Protein AF-A0A0Q5Q349-F1 (afdb_monomer_lite)

Structure (mmCIF, N/CA/C/O backbone):
data_AF-A0A0Q5Q349-F1
#
_entry.id   AF-A0A0Q5Q349-F1
#
loop_
_atom_site.group_PDB
_atom_site.id
_atom_site.type_symbol
_atom_site.label_atom_id
_atom_site.label_alt_id
_atom_site.label_comp_id
_atom_site.label_asym_id
_atom_site.label_entity_id
_atom_site.label_seq_id
_atom_site.pdbx_PDB_ins_code
_atom_site.Cartn_x
_atom_site.Cartn_y
_atom_site.Cartn_z
_atom_site.occupancy
_atom_site.B_iso_or_equiv
_atom_site.auth_seq_id
_atom_site.auth_comp_id
_atom_site.auth_asym_id
_atom_site.auth_atom_id
_atom_site.pdbx_PDB_model_num
ATOM 1 N N . MET A 1 1 ? 17.062 -3.597 -14.031 1.00 42.88 1 MET A N 1
ATOM 2 C CA . MET A 1 1 ? 15.617 -3.331 -13.892 1.00 42.88 1 MET A CA 1
ATOM 3 C C . MET A 1 1 ? 15.174 -4.070 -12.650 1.00 42.88 1 MET A C 1
ATOM 5 O O . MET A 1 1 ? 15.223 -5.292 -12.626 1.00 42.88 1 MET A O 1
ATOM 9 N N . ASP A 1 2 ? 14.996 -3.309 -11.576 1.00 44.72 2 ASP A N 1
ATOM 10 C CA . ASP A 1 2 ? 15.237 -3.746 -10.203 1.00 44.72 2 ASP A CA 1
ATOM 11 C C . ASP A 1 2 ? 14.151 -4.655 -9.623 1.00 44.72 2 ASP A C 1
ATOM 13 O O . ASP A 1 2 ? 13.083 -4.200 -9.222 1.00 44.72 2 ASP A O 1
ATOM 17 N N . ALA A 1 3 ? 14.517 -5.924 -9.420 1.00 48.41 3 ALA A N 1
ATOM 18 C CA . ALA A 1 3 ? 13.808 -6.916 -8.601 1.00 48.41 3 ALA A CA 1
ATOM 19 C C . ALA A 1 3 ? 13.661 -6.521 -7.106 1.00 48.41 3 ALA A C 1
ATOM 21 O O . ALA A 1 3 ? 13.245 -7.329 -6.274 1.00 48.41 3 ALA A O 1
ATOM 22 N N . ILE A 1 4 ? 14.046 -5.292 -6.745 1.00 49.88 4 ILE A N 1
ATOM 23 C CA . ILE A 1 4 ? 13.990 -4.741 -5.389 1.00 49.88 4 ILE A CA 1
ATOM 24 C C . ILE A 1 4 ? 12.539 -4.416 -4.999 1.00 49.88 4 ILE A C 1
ATOM 26 O O . ILE A 1 4 ? 12.147 -4.705 -3.867 1.00 49.88 4 ILE A O 1
ATOM 30 N N . HIS A 1 5 ? 11.720 -3.928 -5.939 1.00 56.44 5 HIS A N 1
ATOM 31 C CA . HIS A 1 5 ? 10.338 -3.520 -5.654 1.00 56.44 5 HIS A CA 1
ATOM 32 C C . HIS A 1 5 ? 9.407 -4.713 -5.389 1.00 56.44 5 HIS A C 1
ATOM 34 O O . HIS A 1 5 ? 8.610 -4.670 -4.450 1.00 56.44 5 HIS A O 1
ATOM 40 N N . ASP A 1 6 ? 9.571 -5.822 -6.120 1.00 61.97 6 ASP A N 1
ATOM 41 C CA . ASP A 1 6 ? 8.756 -7.031 -5.925 1.00 61.97 6 ASP A CA 1
ATOM 42 C C . ASP A 1 6 ? 8.870 -7.593 -4.506 1.00 61.97 6 ASP A C 1
ATOM 44 O O . ASP A 1 6 ? 7.872 -7.870 -3.838 1.00 61.97 6 ASP A O 1
ATOM 48 N N . ARG A 1 7 ? 10.101 -7.680 -3.991 1.00 64.94 7 ARG A N 1
ATOM 49 C CA . ARG A 1 7 ? 10.368 -8.211 -2.647 1.00 64.94 7 ARG A CA 1
ATOM 50 C C . ARG A 1 7 ? 9.893 -7.295 -1.524 1.00 64.94 7 ARG A C 1
ATOM 52 O O . ARG A 1 7 ? 9.741 -7.756 -0.392 1.00 64.94 7 ARG A O 1
ATOM 59 N N . GLN A 1 8 ? 9.730 -5.999 -1.778 1.00 78.31 8 GLN A N 1
ATOM 60 C CA . GLN A 1 8 ? 9.186 -5.066 -0.789 1.00 78.31 8 GLN A CA 1
ATOM 61 C C . GLN A 1 8 ? 7.660 -5.120 -0.761 1.00 78.31 8 GLN A C 1
ATOM 63 O O . GLN A 1 8 ? 7.079 -5.049 0.322 1.00 78.31 8 GLN A O 1
ATOM 68 N N . PHE A 1 9 ? 7.021 -5.348 -1.909 1.00 78.31 9 PHE A N 1
ATOM 69 C CA . PHE A 1 9 ? 5.571 -5.488 -1.999 1.00 78.31 9 PHE A CA 1
ATOM 70 C C . PHE A 1 9 ? 5.052 -6.662 -1.156 1.00 78.31 9 PHE A C 1
ATOM 72 O O . PHE A 1 9 ? 4.109 -6.498 -0.385 1.00 78.31 9 PHE A O 1
ATOM 79 N N . GLU A 1 10 ? 5.715 -7.823 -1.212 1.00 81.62 10 GLU A N 1
ATOM 80 C CA . GLU A 1 10 ? 5.348 -9.012 -0.420 1.00 81.62 10 GLU A CA 1
ATOM 81 C C . GLU A 1 10 ? 5.436 -8.801 1.103 1.00 81.62 10 GLU A C 1
ATOM 83 O O . GLU A 1 10 ? 4.792 -9.508 1.886 1.00 81.62 10 GLU A O 1
ATOM 88 N N . LYS A 1 11 ? 6.235 -7.824 1.550 1.00 87.19 11 LYS A N 1
ATOM 89 C CA . LYS A 1 11 ? 6.365 -7.488 2.975 1.00 87.19 11 LYS A CA 1
ATOM 90 C C . LYS A 1 11 ? 5.175 -6.681 3.484 1.00 87.19 11 LYS A C 1
ATOM 92 O O . LYS A 1 11 ? 4.929 -6.679 4.690 1.00 87.19 11 LYS A O 1
ATOM 97 N N . VAL A 1 12 ? 4.439 -6.023 2.591 1.00 90.75 12 VAL A N 1
ATOM 98 C CA . VAL A 1 12 ? 3.281 -5.205 2.937 1.00 90.75 12 VAL A CA 1
ATOM 99 C C . VAL A 1 12 ? 2.026 -6.074 3.014 1.00 90.75 12 VAL A C 1
ATOM 101 O O . VAL A 1 12 ? 1.684 -6.807 2.090 1.00 90.75 12 VAL A O 1
ATOM 104 N N . LYS A 1 13 ? 1.311 -5.993 4.140 1.00 90.94 13 LYS A N 1
ATOM 105 C CA . LYS A 1 13 ? 0.146 -6.837 4.435 1.00 90.94 13 LYS A CA 1
ATOM 106 C C . LYS A 1 13 ? -1.079 -5.997 4.770 1.00 90.94 13 LYS A C 1
ATOM 108 O O . LYS A 1 13 ? -0.979 -4.941 5.396 1.00 90.94 13 LYS A O 1
ATOM 113 N N . LYS A 1 14 ? -2.265 -6.490 4.393 1.00 92.69 14 LYS A N 1
ATOM 114 C CA . LYS A 1 14 ? -3.545 -5.867 4.773 1.00 92.69 14 LYS A CA 1
ATOM 115 C C . LYS A 1 14 ? -3.601 -5.667 6.291 1.00 92.69 14 LYS A C 1
ATOM 117 O O . LYS A 1 14 ? -3.243 -6.559 7.055 1.00 92.69 14 LYS A O 1
ATOM 122 N N . GLY A 1 15 ? -4.062 -4.494 6.713 1.00 94.19 15 GLY A N 1
ATOM 123 C CA . GLY A 1 15 ? -4.134 -4.087 8.114 1.00 94.19 15 GLY A CA 1
ATOM 124 C C . GLY A 1 15 ? -2.907 -3.340 8.649 1.00 94.19 15 GLY A C 1
ATOM 125 O O . GLY A 1 15 ? -3.033 -2.742 9.719 1.00 94.19 15 GLY A O 1
ATOM 126 N N . MET A 1 16 ? -1.779 -3.320 7.926 1.00 96.12 16 MET A N 1
ATOM 127 C CA . MET A 1 16 ? -0.610 -2.497 8.277 1.00 96.12 16 MET A CA 1
ATOM 128 C C . MET A 1 16 ? -0.931 -1.004 8.215 1.00 96.12 16 MET A C 1
ATOM 130 O O . MET A 1 16 ? -1.787 -0.577 7.433 1.00 96.12 16 MET A O 1
ATOM 134 N N . ASN A 1 17 ? -0.254 -0.207 9.038 1.00 96.50 17 ASN A N 1
ATOM 135 C CA . ASN A 1 17 ? -0.401 1.243 9.018 1.00 96.50 17 ASN A CA 1
ATOM 136 C C . ASN A 1 17 ? 0.276 1.841 7.776 1.00 96.50 17 ASN A C 1
ATOM 138 O O . ASN A 1 17 ? 1.313 1.355 7.330 1.00 96.50 17 ASN A O 1
ATOM 142 N N . ILE A 1 18 ? -0.264 2.943 7.255 1.00 95.00 18 ILE A N 1
ATOM 143 C CA . ILE A 1 18 ? 0.338 3.688 6.144 1.00 95.00 18 ILE A CA 1
ATOM 144 C C . ILE A 1 18 ? 1.799 4.077 6.410 1.00 95.00 18 ILE A C 1
ATOM 146 O O . ILE A 1 18 ? 2.612 4.040 5.493 1.00 95.00 18 ILE A O 1
ATOM 150 N N . SER A 1 19 ? 2.165 4.398 7.656 1.00 94.94 19 SER A N 1
ATOM 151 C CA . SER A 1 19 ? 3.560 4.694 8.007 1.00 94.94 19 SER A CA 1
ATOM 152 C C . SER A 1 19 ? 4.470 3.472 7.863 1.00 94.94 19 SER A C 1
ATOM 154 O O . SER A 1 19 ? 5.573 3.590 7.340 1.00 94.94 19 SER A O 1
ATOM 156 N N . GLU A 1 20 ? 4.008 2.291 8.280 1.00 94.62 20 GLU A N 1
ATOM 157 C CA . GLU A 1 20 ? 4.752 1.035 8.138 1.00 94.62 20 GLU A CA 1
ATOM 158 C C . GLU A 1 20 ? 4.928 0.667 6.664 1.00 94.62 20 GLU A C 1
ATOM 160 O O . GLU A 1 20 ? 6.029 0.313 6.247 1.00 94.62 20 GLU A O 1
ATOM 165 N N . CYS A 1 21 ? 3.872 0.815 5.862 1.00 93.25 21 CYS A N 1
ATOM 166 C CA . CYS A 1 21 ? 3.939 0.564 4.426 1.00 93.25 21 CYS A CA 1
ATOM 167 C C . CYS A 1 21 ? 4.951 1.489 3.740 1.00 93.25 21 CYS A C 1
ATOM 169 O O . CYS A 1 21 ? 5.801 1.007 2.998 1.00 93.25 21 CYS A O 1
ATOM 171 N N . ARG A 1 22 ? 4.931 2.793 4.042 1.00 93.62 22 ARG A N 1
ATOM 172 C CA . ARG A 1 22 ? 5.889 3.766 3.488 1.00 93.62 22 ARG A CA 1
ATOM 173 C C . ARG A 1 22 ? 7.323 3.536 3.970 1.00 93.62 22 ARG A C 1
ATOM 175 O O . ARG A 1 22 ? 8.255 3.740 3.209 1.00 93.62 22 ARG A O 1
ATOM 182 N N . ASN A 1 23 ? 7.526 3.035 5.188 1.00 92.56 23 ASN A N 1
ATOM 183 C CA . ASN A 1 23 ? 8.862 2.634 5.646 1.00 92.56 23 ASN A CA 1
ATOM 184 C C . ASN A 1 23 ? 9.420 1.436 4.859 1.00 92.56 23 ASN A C 1
ATOM 186 O O . ASN A 1 23 ? 10.632 1.313 4.701 1.00 92.56 23 ASN A O 1
ATOM 190 N N . ILE A 1 24 ? 8.550 0.536 4.392 1.00 90.88 24 ILE A N 1
ATOM 191 C CA . ILE A 1 24 ? 8.943 -0.644 3.613 1.00 90.88 24 ILE A CA 1
ATOM 192 C C . ILE A 1 24 ? 9.156 -0.292 2.139 1.00 90.88 24 ILE A C 1
ATOM 194 O O . ILE A 1 24 ? 10.130 -0.760 1.549 1.00 90.88 24 ILE A O 1
ATOM 198 N N . LEU A 1 25 ? 8.231 0.475 1.557 1.00 88.44 25 LEU A N 1
ATOM 199 C CA . LEU A 1 25 ? 8.159 0.780 0.123 1.00 88.44 25 LEU A CA 1
ATOM 200 C C . LEU A 1 25 ? 8.930 2.044 -0.267 1.00 88.44 25 LEU A C 1
ATOM 202 O O . LEU A 1 25 ? 9.251 2.220 -1.435 1.00 88.44 25 LEU A O 1
ATOM 206 N N . GLY A 1 26 ? 9.216 2.917 0.696 1.00 89.94 26 GLY A N 1
ATOM 207 C CA . GLY A 1 26 ? 9.686 4.272 0.443 1.00 89.94 26 GLY A CA 1
ATOM 208 C C . GLY A 1 26 ? 8.541 5.272 0.271 1.00 89.94 26 GLY A C 1
ATOM 209 O O . GLY A 1 26 ? 7.356 4.974 0.491 1.00 89.94 26 GLY A O 1
ATOM 210 N N . GLU A 1 27 ? 8.916 6.494 -0.102 1.00 91.12 27 GLU A N 1
ATOM 211 C CA . GLU A 1 27 ? 7.947 7.536 -0.426 1.00 91.12 27 GLU A CA 1
ATOM 212 C C . GLU A 1 27 ? 7.206 7.189 -1.723 1.00 91.12 27 GLU A C 1
ATOM 214 O O . GLU A 1 27 ? 7.836 6.739 -2.678 1.00 91.12 27 GLU A O 1
ATOM 219 N N . PRO A 1 28 ? 5.874 7.355 -1.758 1.00 92.44 28 PRO A N 1
ATOM 220 C CA . PRO A 1 28 ? 5.114 7.146 -2.979 1.00 92.44 28 PRO A CA 1
ATOM 221 C C . PRO A 1 28 ? 5.368 8.268 -3.981 1.00 92.44 28 PRO A C 1
ATOM 223 O O . PRO A 1 28 ? 5.511 9.429 -3.594 1.00 92.44 28 PRO A O 1
ATOM 226 N N . ASP A 1 29 ? 5.328 7.931 -5.267 1.00 91.56 29 ASP A N 1
ATOM 227 C CA . ASP A 1 29 ? 5.400 8.909 -6.353 1.00 91.56 29 ASP A CA 1
ATOM 228 C C . ASP A 1 29 ? 4.170 9.827 -6.349 1.00 91.56 29 ASP A C 1
ATOM 230 O O . ASP A 1 29 ? 4.269 11.036 -6.563 1.00 91.56 29 ASP A O 1
ATOM 234 N N . GLU A 1 30 ? 2.996 9.261 -6.054 1.00 93.75 30 GLU A N 1
ATOM 235 C CA . GLU A 1 30 ? 1.759 10.018 -5.878 1.00 93.75 30 GLU A CA 1
ATOM 236 C C . GLU A 1 30 ? 0.985 9.547 -4.648 1.00 93.75 30 GLU A C 1
ATOM 238 O O . GLU A 1 30 ? 0.883 8.357 -4.365 1.00 93.75 30 GLU A O 1
ATOM 243 N N . SER A 1 31 ? 0.356 10.487 -3.943 1.00 95.56 31 SER A N 1
ATOM 244 C CA . SER A 1 31 ? -0.559 10.198 -2.837 1.00 95.56 31 SER A CA 1
ATOM 245 C C . SER A 1 31 ? -1.829 11.021 -3.016 1.00 95.56 31 SER A C 1
ATOM 247 O O . SER A 1 31 ? -1.798 12.249 -2.926 1.00 95.56 31 SER A O 1
ATOM 249 N N . LYS A 1 32 ? -2.963 10.355 -3.243 1.00 95.44 32 LYS A N 1
ATOM 250 C CA . LYS A 1 32 ? -4.273 10.994 -3.450 1.00 95.44 32 LYS 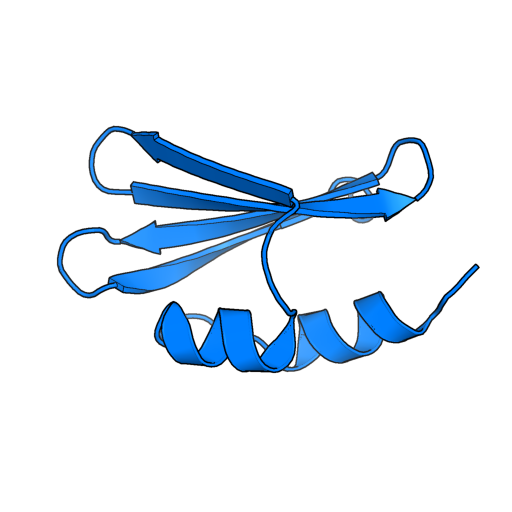A CA 1
ATOM 251 C C . LYS A 1 32 ? -5.243 10.602 -2.348 1.00 95.44 32 LYS A C 1
ATOM 253 O O . LYS A 1 32 ? -5.242 9.472 -1.871 1.00 95.44 32 LYS A O 1
ATOM 258 N N . ILE A 1 33 ? -6.093 11.541 -1.957 1.00 94.19 33 ILE A N 1
ATOM 259 C CA . ILE A 1 33 ? -7.156 11.324 -0.975 1.00 94.19 33 ILE A CA 1
ATOM 260 C C . ILE A 1 33 ? -8.482 11.395 -1.726 1.00 94.19 33 ILE A C 1
ATOM 262 O O . ILE A 1 33 ? -8.742 12.381 -2.412 1.00 94.19 33 ILE A O 1
ATOM 266 N N . PHE A 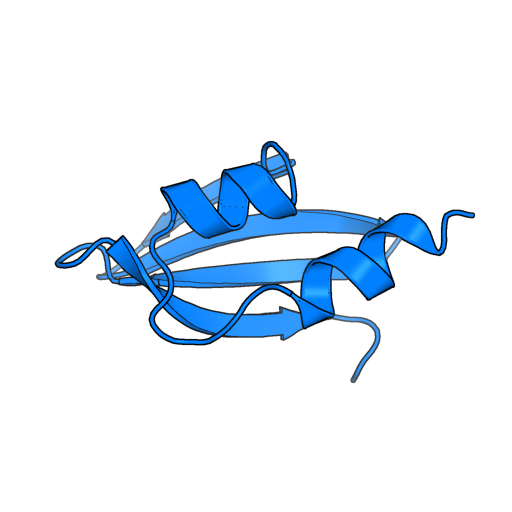1 34 ? -9.307 10.356 -1.615 1.00 90.19 34 PHE A N 1
ATOM 267 C CA . PHE A 1 34 ? -10.647 10.330 -2.201 1.00 90.19 34 PHE A CA 1
ATOM 268 C C . PHE A 1 34 ? -11.592 9.491 -1.345 1.00 90.19 34 PHE A C 1
ATOM 270 O O . PHE A 1 34 ? -11.182 8.495 -0.745 1.00 90.19 34 PHE A O 1
ATOM 277 N N . ASP A 1 35 ? -12.856 9.904 -1.276 1.00 89.19 35 ASP A N 1
ATOM 278 C CA . ASP A 1 35 ? -13.878 9.315 -0.409 1.00 89.19 35 ASP A CA 1
ATOM 279 C C . ASP A 1 35 ? -13.354 9.088 1.020 1.00 89.19 35 ASP A C 1
ATOM 281 O O . ASP A 1 35 ? -12.994 10.035 1.715 1.00 89.19 35 ASP A O 1
ATOM 285 N N . ASN A 1 36 ? -13.255 7.821 1.434 1.00 93.25 36 ASN A N 1
ATOM 286 C CA . ASN A 1 36 ? -12.743 7.376 2.729 1.00 93.25 36 ASN A CA 1
ATOM 287 C C . ASN A 1 36 ? -11.363 6.707 2.627 1.00 93.25 36 ASN A C 1
ATOM 289 O O . ASN A 1 36 ? -10.947 6.008 3.558 1.00 93.25 36 ASN A O 1
ATOM 293 N N . TYR A 1 37 ? -10.661 6.889 1.507 1.00 94.75 37 TYR A N 1
ATOM 294 C CA . TYR A 1 37 ? -9.383 6.253 1.218 1.00 94.75 37 TYR A CA 1
ATOM 295 C C . TYR A 1 37 ? -8.248 7.247 0.964 1.00 94.75 37 TYR A C 1
ATOM 297 O O . TYR A 1 37 ? -8.442 8.368 0.497 1.00 94.75 37 TYR A O 1
ATOM 305 N N . ILE A 1 38 ? -7.044 6.808 1.308 1.00 96.50 38 ILE A N 1
ATOM 306 C CA . ILE A 1 38 ? -5.777 7.374 0.859 1.00 96.50 38 ILE A CA 1
ATOM 307 C C . ILE A 1 38 ? -5.205 6.354 -0.117 1.00 96.50 38 ILE A C 1
ATOM 309 O O . ILE A 1 38 ? -5.170 5.166 0.203 1.00 96.50 38 ILE A O 1
ATOM 313 N N . MET A 1 39 ? -4.786 6.793 -1.292 1.00 96.38 39 MET A N 1
ATOM 314 C CA . MET A 1 39 ? -4.165 5.953 -2.302 1.00 96.38 39 MET A CA 1
ATOM 315 C C . MET A 1 39 ? -2.750 6.435 -2.553 1.00 96.38 39 MET A C 1
ATOM 317 O O . MET A 1 39 ? -2.565 7.542 -3.056 1.00 96.38 39 MET A O 1
ATOM 321 N N . ASP A 1 40 ? -1.791 5.576 -2.239 1.00 95.19 40 ASP A N 1
ATOM 322 C CA . ASP A 1 40 ? -0.392 5.764 -2.607 1.00 95.19 40 ASP A CA 1
ATOM 323 C C . ASP A 1 40 ? -0.110 4.995 -3.903 1.00 95.19 40 ASP A C 1
ATOM 325 O O . ASP A 1 40 ? -0.542 3.846 -4.039 1.00 95.19 40 ASP A O 1
ATOM 329 N N . VAL A 1 41 ? 0.598 5.623 -4.839 1.00 92.25 41 VAL A N 1
ATOM 330 C CA . VAL A 1 41 ? 0.996 5.057 -6.134 1.00 92.25 41 VAL A CA 1
ATOM 331 C C . VAL A 1 41 ? 2.518 5.010 -6.215 1.00 92.25 41 VAL A C 1
ATOM 333 O O . VAL A 1 41 ? 3.183 5.988 -5.878 1.00 92.25 41 VAL A O 1
ATOM 336 N N . TYR A 1 42 ? 3.038 3.870 -6.664 1.00 90.38 42 TYR A N 1
ATOM 337 C CA . TYR A 1 42 ? 4.462 3.605 -6.857 1.00 90.38 42 TYR A CA 1
ATOM 338 C C . TYR A 1 42 ? 4.709 3.103 -8.285 1.00 90.38 42 TYR A C 1
ATOM 340 O O . TYR A 1 42 ? 4.111 2.097 -8.679 1.00 90.38 42 TYR A O 1
ATOM 348 N N . TYR A 1 43 ? 5.589 3.754 -9.046 1.00 87.06 43 TYR A N 1
ATOM 349 C CA . TYR A 1 43 ? 5.949 3.379 -10.420 1.00 87.06 43 TYR A CA 1
ATOM 350 C C . TYR A 1 43 ? 7.289 2.617 -10.450 1.00 87.06 43 TYR A C 1
ATOM 352 O O . TYR A 1 43 ? 8.304 3.125 -9.987 1.00 87.06 43 TYR A O 1
ATOM 360 N N . TYR A 1 44 ? 7.329 1.396 -11.005 1.00 78.00 44 TYR A N 1
ATOM 361 C CA . TYR A 1 44 ? 8.538 0.532 -10.968 1.00 78.00 44 TYR A CA 1
ATOM 362 C C . TYR A 1 44 ? 8.911 -0.134 -12.307 1.00 78.00 44 TYR A C 1
ATOM 364 O O . TYR A 1 44 ? 9.919 -0.837 -12.398 1.00 78.00 44 TYR A O 1
ATOM 372 N N . PHE A 1 45 ? 8.158 0.129 -13.377 1.00 69.12 45 PHE A N 1
ATOM 373 C CA . PHE A 1 45 ? 8.505 -0.192 -14.769 1.00 69.12 45 PHE A CA 1
ATOM 374 C C . PHE A 1 45 ? 7.892 0.900 -15.668 1.00 69.12 45 PHE A C 1
ATOM 376 O O . PHE A 1 45 ? 6.900 1.490 -15.246 1.00 69.12 45 PHE A O 1
ATOM 383 N N . PRO A 1 46 ? 8.394 1.189 -16.888 1.00 68.38 46 PRO A N 1
ATOM 384 C CA . PRO A 1 46 ? 7.900 2.289 -17.735 1.00 68.38 46 PRO A CA 1
ATOM 385 C C . PRO A 1 46 ? 6.376 2.369 -17.952 1.00 68.38 46 PRO A C 1
ATOM 387 O O . PRO A 1 46 ? 5.894 3.422 -18.356 1.00 68.38 46 PRO A O 1
ATOM 390 N N . MET A 1 47 ? 5.622 1.294 -17.691 1.00 71.50 47 MET A N 1
ATOM 391 C CA . MET A 1 47 ? 4.153 1.280 -17.710 1.00 71.50 47 MET A CA 1
ATOM 392 C C . MET A 1 47 ? 3.514 0.508 -16.535 1.00 71.50 47 MET A C 1
ATOM 394 O O . MET A 1 47 ? 2.334 0.182 -16.611 1.00 71.50 47 MET A O 1
ATOM 398 N N . ALA A 1 48 ? 4.256 0.189 -15.465 1.00 82.94 48 ALA A N 1
ATOM 399 C CA . ALA A 1 48 ? 3.720 -0.568 -14.327 1.00 82.94 48 ALA A CA 1
ATOM 400 C C . ALA A 1 48 ? 3.640 0.292 -13.063 1.00 82.94 48 ALA A C 1
ATOM 402 O O . ALA A 1 48 ? 4.609 0.956 -12.684 1.00 82.94 48 ALA A O 1
ATOM 403 N N . GLU A 1 49 ? 2.492 0.226 -12.394 1.00 87.88 49 GLU A N 1
ATOM 404 C CA . GLU A 1 49 ? 2.230 0.912 -11.134 1.00 87.88 49 GLU A CA 1
ATOM 405 C C . GLU A 1 49 ? 1.697 -0.058 -10.072 1.00 87.88 49 GLU A C 1
ATOM 407 O O . GLU A 1 49 ? 1.122 -1.116 -10.348 1.00 87.88 49 GLU A O 1
ATOM 412 N N . ALA A 1 50 ? 1.914 0.314 -8.818 1.00 89.94 50 ALA A N 1
ATOM 413 C CA . ALA A 1 50 ? 1.401 -0.353 -7.639 1.00 89.94 50 ALA A CA 1
ATOM 414 C C . ALA A 1 50 ? 0.605 0.668 -6.847 1.00 89.94 50 ALA A C 1
ATOM 416 O O . ALA A 1 50 ? 1.121 1.720 -6.476 1.00 89.94 50 ALA A O 1
ATOM 417 N N . ARG A 1 51 ? -0.650 0.340 -6.562 1.00 92.56 51 ARG A N 1
ATOM 418 C CA . ARG A 1 51 ? -1.567 1.196 -5.820 1.00 92.56 51 ARG A CA 1
ATOM 419 C C . ARG A 1 51 ? -1.884 0.561 -4.477 1.00 92.56 51 ARG A C 1
ATOM 421 O O . ARG A 1 51 ? -2.291 -0.600 -4.406 1.00 92.56 51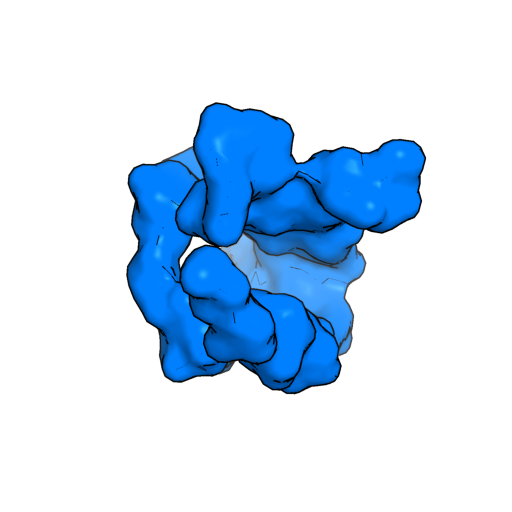 ARG A O 1
ATOM 428 N N . PHE A 1 52 ? -1.735 1.331 -3.410 1.00 93.94 52 PHE A N 1
ATOM 429 C CA . PHE A 1 52 ? -2.022 0.915 -2.042 1.00 93.94 52 PHE A CA 1
ATO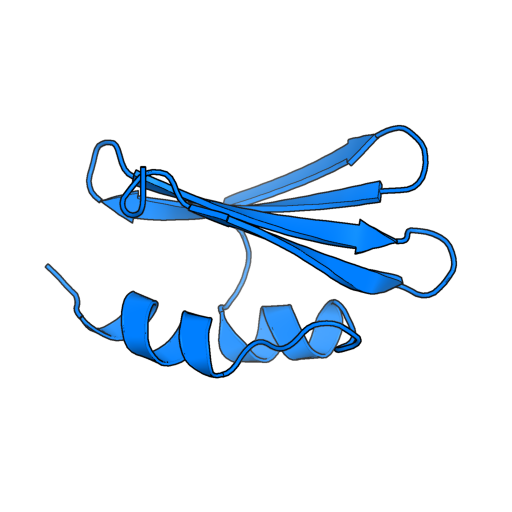M 430 C C . PHE A 1 52 ? -3.134 1.778 -1.470 1.00 93.94 52 PHE A C 1
ATOM 432 O O . PHE A 1 52 ? -3.007 2.997 -1.405 1.00 93.94 52 PHE A O 1
ATOM 439 N N . PHE A 1 53 ? -4.220 1.142 -1.037 1.00 95.62 53 PHE A N 1
ATOM 440 C CA . PHE A 1 53 ? -5.423 1.825 -0.578 1.00 95.62 53 PHE A CA 1
ATOM 441 C C . PHE A 1 53 ? -5.561 1.686 0.933 1.00 95.62 53 PHE A C 1
ATOM 443 O O . PHE A 1 53 ? -5.825 0.598 1.456 1.00 95.62 53 PHE A O 1
ATOM 450 N N . TYR A 1 5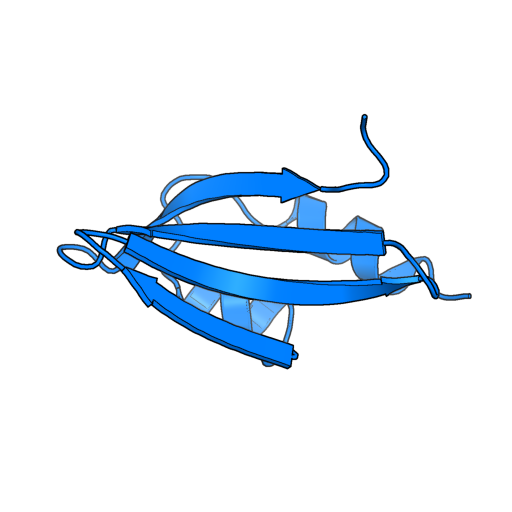4 ? -5.426 2.798 1.640 1.00 96.62 54 TYR A N 1
ATOM 451 C CA . TYR A 1 54 ? -5.541 2.893 3.089 1.00 96.62 54 TYR A CA 1
ATOM 452 C C . TYR A 1 54 ? -6.866 3.529 3.472 1.00 96.62 54 TYR A C 1
ATOM 454 O O . TYR A 1 54 ? -7.326 4.448 2.809 1.00 96.62 54 TYR A O 1
ATOM 462 N N . SER A 1 55 ? -7.472 3.094 4.570 1.00 96.56 55 SER A N 1
ATOM 463 C CA . SER A 1 55 ? -8.651 3.770 5.118 1.00 96.56 55 SER A CA 1
ATOM 464 C C . SER A 1 55 ? -8.233 5.070 5.803 1.00 96.56 55 SER A C 1
ATOM 466 O O . SER A 1 55 ? -7.330 5.063 6.631 1.00 96.56 55 SER A O 1
ATOM 468 N N . GLN A 1 56 ? -8.892 6.187 5.505 1.00 94.75 56 GLN A N 1
ATOM 469 C CA . GLN A 1 56 ? -8.587 7.479 6.135 1.00 94.75 56 GLN A CA 1
ATOM 470 C C . GLN A 1 56 ? -8.849 7.467 7.647 1.00 94.75 56 GLN A C 1
ATOM 472 O O . GLN A 1 56 ? -8.147 8.137 8.400 1.00 94.75 56 GLN A O 1
ATOM 477 N N . LYS A 1 57 ? -9.830 6.674 8.103 1.00 94.56 57 LYS A N 1
ATOM 478 C CA . LYS A 1 57 ? -10.262 6.629 9.507 1.00 94.56 57 LYS A CA 1
ATOM 479 C C . LYS A 1 57 ? -9.200 6.050 10.442 1.00 94.56 57 LYS A C 1
ATOM 481 O O . LYS A 1 57 ? -8.971 6.583 11.519 1.00 94.56 57 LYS A O 1
ATOM 486 N N . ASP A 1 58 ? -8.604 4.925 10.057 1.00 95.31 58 ASP A N 1
ATOM 487 C CA . AS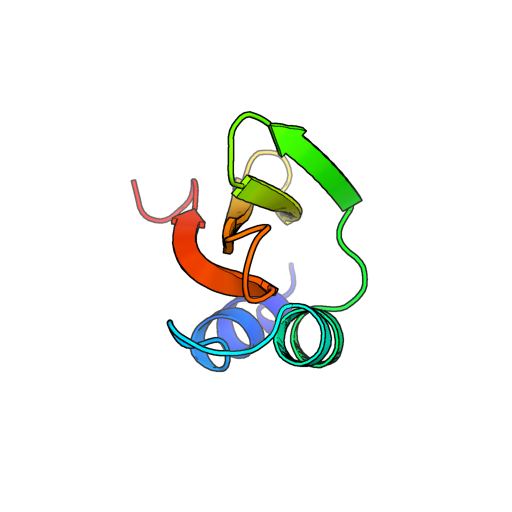P A 1 58 ? -7.638 4.179 10.880 1.00 95.31 58 ASP A CA 1
ATOM 488 C C . ASP A 1 58 ? -6.241 4.105 10.257 1.00 95.31 58 ASP A C 1
ATOM 490 O O . ASP A 1 58 ? -5.329 3.541 10.858 1.00 95.31 58 ASP A O 1
ATOM 494 N N . ARG A 1 59 ? -6.069 4.690 9.066 1.00 94.69 59 ARG A N 1
ATOM 495 C CA . ARG A 1 59 ? -4.825 4.724 8.288 1.00 94.69 59 ARG A CA 1
ATOM 496 C C . ARG A 1 59 ? -4.264 3.335 7.987 1.00 94.69 59 ARG A C 1
ATOM 498 O O . ARG A 1 59 ? -3.065 3.193 7.763 1.00 94.69 59 ARG A O 1
ATOM 505 N N . LYS A 1 60 ? -5.125 2.311 7.973 1.00 96.81 60 LYS A N 1
ATOM 506 C CA . LYS A 1 60 ? -4.740 0.920 7.714 1.00 96.81 60 LYS A CA 1
ATOM 507 C C . LYS A 1 60 ? -4.939 0.538 6.261 1.00 96.81 60 LYS A C 1
ATOM 509 O O . LYS A 1 60 ? -5.949 0.898 5.653 1.00 96.81 60 LYS A O 1
ATOM 514 N N . LEU A 1 61 ? -4.016 -0.260 5.736 1.00 95.88 61 LEU A N 1
ATOM 515 C CA . LEU A 1 61 ? -4.088 -0.818 4.395 1.00 95.88 61 LEU A CA 1
ATOM 516 C C . LEU A 1 61 ? -5.298 -1.748 4.264 1.00 95.88 61 LEU A C 1
ATOM 518 O O . LEU A 1 61 ? -5.436 -2.722 5.007 1.00 95.88 61 LEU A O 1
ATOM 522 N N . ARG A 1 62 ? -6.173 -1.461 3.304 1.00 95.25 62 ARG A N 1
ATOM 523 C CA . ARG A 1 62 ? -7.369 -2.256 3.002 1.00 95.25 62 ARG A CA 1
ATOM 524 C C . ARG A 1 62 ? -7.141 -3.173 1.817 1.00 95.25 62 ARG A C 1
ATOM 526 O O . ARG A 1 62 ? -7.485 -4.353 1.876 1.00 95.25 62 ARG A O 1
ATOM 533 N N . THR A 1 63 ? -6.550 -2.638 0.758 1.00 93.00 63 THR A N 1
ATOM 534 C CA . THR A 1 63 ? -6.273 -3.402 -0.451 1.00 93.00 63 THR A CA 1
ATOM 535 C C . THR A 1 63 ? -5.087 -2.839 -1.209 1.00 93.00 63 THR A C 1
ATOM 537 O O . THR A 1 63 ? -4.664 -1.707 -0.974 1.00 93.00 63 THR A O 1
ATOM 540 N N . THR A 1 64 ? -4.556 -3.656 -2.104 1.00 91.56 64 THR A N 1
ATOM 541 C CA . THR A 1 64 ? -3.484 -3.305 -3.023 1.00 91.56 64 THR A CA 1
ATOM 542 C C . THR A 1 64 ? -3.893 -3.708 -4.434 1.00 91.56 64 THR A C 1
ATOM 544 O O . THR A 1 64 ? -4.741 -4.587 -4.606 1.00 91.56 64 THR A O 1
ATOM 547 N N . TRP A 1 65 ? -3.331 -3.040 -5.433 1.00 88.62 65 TRP A N 1
ATOM 548 C CA . TRP A 1 65 ? -3.525 -3.342 -6.846 1.00 88.62 65 TRP A CA 1
ATOM 549 C C . TRP A 1 65 ? -2.204 -3.135 -7.585 1.00 88.62 65 TRP A C 1
ATOM 551 O O . TRP A 1 65 ? -1.418 -2.270 -7.195 1.00 88.62 65 TRP A O 1
ATOM 561 N N . ARG A 1 66 ? -1.946 -3.931 -8.620 1.00 85.75 66 ARG A N 1
ATOM 562 C CA . ARG A 1 66 ? -0.733 -3.853 -9.435 1.00 85.75 66 ARG A CA 1
ATOM 563 C C . ARG A 1 66 ? -1.083 -4.076 -10.899 1.00 85.75 66 ARG A C 1
ATOM 565 O O . ARG A 1 66 ? -1.894 -4.949 -11.183 1.00 85.75 66 ARG A O 1
ATOM 572 N N . THR A 1 67 ? -0.452 -3.327 -11.796 1.00 80.81 67 THR A N 1
ATOM 573 C CA . THR A 1 67 ? -0.681 -3.439 -13.248 1.00 80.81 67 THR A CA 1
ATOM 574 C C . THR A 1 67 ? -0.043 -4.678 -13.869 1.00 80.81 67 THR A C 1
ATOM 576 O O . THR A 1 67 ? -0.474 -5.117 -14.922 1.00 80.81 67 THR A O 1
ATOM 579 N N . ASP A 1 68 ? 1.004 -5.228 -13.258 1.00 70.56 68 ASP A N 1
ATOM 580 C CA . ASP A 1 68 ? 1.777 -6.348 -13.809 1.00 70.56 68 ASP A CA 1
ATOM 581 C C . ASP A 1 68 ? 1.256 -7.735 -13.395 1.00 70.56 68 ASP A C 1
ATOM 583 O O . ASP A 1 68 ? 1.789 -8.751 -13.835 1.00 70.56 68 ASP A O 1
ATOM 587 N N . CYS A 1 69 ? 0.214 -7.774 -12.562 1.00 58.56 69 CYS A N 1
ATOM 588 C CA . CYS A 1 69 ? -0.501 -8.987 -12.159 1.00 58.56 69 CYS A CA 1
ATOM 589 C C . CYS A 1 69 ? -1.906 -9.086 -12.789 1.00 58.56 69 CYS A C 1
ATOM 591 O O . CYS A 1 69 ? -2.725 -9.859 -12.284 1.00 58.56 69 CYS A O 1
ATOM 593 N N . ASP A 1 70 ? -2.178 -8.316 -13.850 1.00 47.88 70 ASP A N 1
ATOM 594 C CA . ASP A 1 70 ? -3.405 -8.383 -14.665 1.00 47.88 70 ASP A CA 1
ATOM 595 C C . ASP A 1 70 ? -3.103 -8.937 -16.070 1.00 47.88 70 ASP A C 1
ATOM 597 O O . ASP A 1 70 ? -2.067 -8.540 -16.658 1.00 47.88 70 ASP A O 1
#

Foldseek 3Di:
DDPQQVVLVVVDDFFDAPVVNCVSRPAAPDWDDDDQWIWGWHDDDPPKIKIWIAGNVRRTTHDIDIPVVD

Sequence (70 aa):
MDAIHDRQFEKVKKGMNISECRNILGEPDESKIFDNYIMDVYYYFPMAEARFFYSQKDRKLRTTWRTDCD

pLDDT: mean 85.36, std 14.4, range [42.88, 96.81]

Radius of gyration: 11.49 Å; chains: 1; bounding box: 30×20×29 Å

Secondary structure (DSSP, 8-state):
--THHHHHHTT--TT-BHHHHHHHH-S-SEEEEETTEEEEEEEEETTEEEEEEEETTT-BEEEEEEGGG-